Protein AF-A0A4Y2C331-F1 (afdb_monomer_lite)

pLDDT: mean 87.5, std 8.14, range [58.59, 97.38]

Sequence (177 aa):
MLRNPSIIIFDIKEELTSEEFMENIKTQNDELAEDKIEVRKKFLSRNGKNWIHSLNPVSFMKKKSNVMKKKRINLNWARLSFRENLRVIQCFQCARYGHIAKNYTNSEFKDEGICLKCGEMGHKETRGDKETPNCINCFQHNSKFGTRYNFDHPASDKKCKIREKEIELQKSHSNYG

Organism: Araneus ventricosus (NCBI:txid182803)

InterPro domains:
  IPR036875 Zinc finger, CCHC-type superfamily [SSF57756] (79-124)

Secondary structure (DSSP, 8-state):
-PBPPEEEEEEE-S---HHHHHHHHHHH-GGGTT--EEEEEEEEETTEEEEEEEE-HHHHHHHHTTHHHH-EEEETTEEEEEEE-----B-TTT--BSS-GGG---STTTTT-B-TTT--BS----TT--SPP--HHHHHHHHHH-------S-TT-TT-HHHHHHHHHHHHTB---

Radius of gyration: 19.44 Å; chains: 1; bounding box: 44×33×50 Å

Structure (mmCIF, N/CA/C/O backbone):
data_AF-A0A4Y2C331-F1
#
_entry.id   AF-A0A4Y2C331-F1
#
loop_
_atom_site.group_PDB
_atom_site.id
_atom_site.type_symbol
_atom_site.label_atom_id
_atom_site.label_alt_id
_atom_site.label_comp_id
_atom_site.label_asym_id
_atom_site.label_entity_id
_atom_site.label_seq_id
_atom_site.pdbx_PDB_ins_code
_atom_site.Cartn_x
_atom_site.Cartn_y
_atom_site.Cartn_z
_atom_site.occupancy
_atom_site.B_iso_or_equiv
_atom_site.auth_seq_id
_atom_site.auth_comp_id
_atom_site.auth_asym_id
_atom_site.auth_atom_id
_atom_site.pdbx_PDB_model_num
ATOM 1 N N . MET A 1 1 ? 9.258 -15.630 10.504 1.00 58.59 1 MET A N 1
ATOM 2 C CA . MET A 1 1 ? 8.068 -15.389 11.353 1.00 58.59 1 MET A CA 1
ATOM 3 C C . MET A 1 1 ? 7.034 -14.615 10.548 1.00 58.59 1 MET A C 1
ATOM 5 O O . MET A 1 1 ? 7.395 -13.605 9.950 1.00 58.59 1 MET A O 1
ATOM 9 N N . LEU A 1 2 ? 5.792 -15.104 10.488 1.00 77.38 2 LEU A N 1
ATOM 10 C CA . LEU A 1 2 ? 4.680 -14.424 9.813 1.00 77.38 2 LEU A CA 1
ATOM 11 C C . LEU A 1 2 ? 4.246 -13.185 10.609 1.00 77.38 2 LEU A C 1
ATOM 13 O O . LEU A 1 2 ? 4.304 -13.180 11.839 1.00 77.38 2 LEU A O 1
ATOM 17 N N . ARG A 1 3 ? 3.817 -12.124 9.921 1.00 83.44 3 ARG A N 1
ATOM 18 C CA . ARG A 1 3 ? 3.373 -10.877 10.569 1.00 83.44 3 ARG A CA 1
ATOM 19 C C . ARG A 1 3 ? 1.863 -10.877 10.758 1.00 83.44 3 ARG A C 1
ATOM 21 O O . ARG A 1 3 ? 1.145 -11.202 9.821 1.00 83.44 3 ARG A O 1
ATOM 28 N N . ASN A 1 4 ? 1.369 -10.410 11.906 1.00 86.31 4 ASN A N 1
ATOM 29 C CA . ASN A 1 4 ? -0.070 -10.154 12.042 1.00 86.31 4 ASN A CA 1
ATOM 30 C C . ASN A 1 4 ? -0.532 -9.125 10.996 1.00 86.31 4 ASN A C 1
ATOM 32 O O . ASN A 1 4 ? 0.232 -8.179 10.708 1.00 86.31 4 ASN A O 1
ATOM 36 N N . PRO A 1 5 ? -1.757 -9.281 10.462 1.00 88.44 5 PRO A N 1
ATOM 37 C CA . PRO A 1 5 ? -2.308 -8.392 9.465 1.00 88.44 5 PRO A CA 1
ATOM 38 C C . PRO A 1 5 ? -2.438 -6.997 10.057 1.00 88.44 5 PRO A C 1
ATOM 40 O O . PRO A 1 5 ? -2.490 -6.795 11.273 1.00 88.44 5 PRO A O 1
ATOM 43 N N . SER A 1 6 ? -2.443 -6.006 9.178 1.00 89.69 6 SER A N 1
ATOM 44 C CA . SER A 1 6 ? -2.573 -4.622 9.603 1.00 89.69 6 SER A CA 1
ATOM 45 C C . SER A 1 6 ? -3.464 -3.843 8.664 1.00 89.69 6 SER A C 1
ATOM 47 O O . SER A 1 6 ? -3.578 -4.163 7.479 1.00 89.69 6 SER A O 1
ATOM 49 N N . ILE A 1 7 ? -4.078 -2.802 9.204 1.00 89.75 7 ILE A N 1
ATOM 50 C CA . ILE A 1 7 ? -4.788 -1.788 8.436 1.00 89.75 7 ILE A CA 1
ATOM 51 C C . ILE A 1 7 ? -4.045 -0.467 8.539 1.00 89.75 7 ILE A C 1
ATOM 53 O O . ILE A 1 7 ? -3.296 -0.223 9.486 1.00 89.75 7 ILE A O 1
ATOM 57 N N . ILE A 1 8 ? -4.248 0.375 7.539 1.00 92.31 8 ILE A N 1
ATOM 58 C CA . ILE A 1 8 ? -3.860 1.778 7.566 1.00 92.31 8 ILE A CA 1
ATOM 59 C C . ILE A 1 8 ? -5.131 2.619 7.530 1.00 92.31 8 ILE A C 1
ATOM 61 O O . ILE A 1 8 ? -5.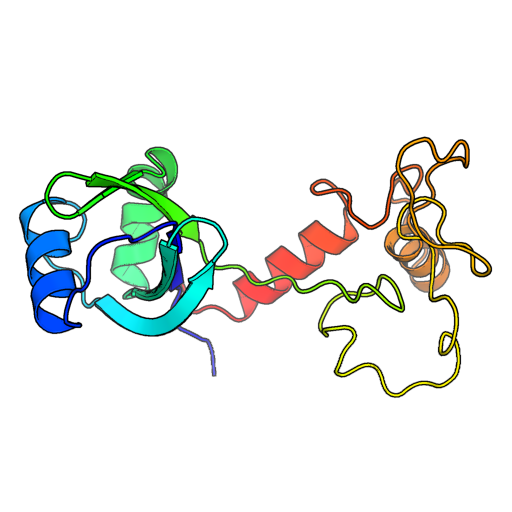968 2.422 6.645 1.00 92.31 8 ILE A O 1
ATOM 65 N N . ILE A 1 9 ? -5.261 3.522 8.496 1.00 92.56 9 ILE A N 1
ATOM 66 C CA . ILE A 1 9 ? -6.332 4.517 8.589 1.00 92.56 9 ILE A CA 1
ATOM 67 C C . ILE A 1 9 ? -5.744 5.853 8.141 1.00 92.56 9 ILE A C 1
ATOM 69 O O . ILE A 1 9 ? -4.638 6.219 8.554 1.00 92.56 9 ILE A O 1
ATOM 73 N N . PHE A 1 10 ? -6.449 6.528 7.236 1.00 93.69 10 PHE A N 1
ATOM 74 C CA . PHE A 1 10 ? -5.963 7.731 6.566 1.00 93.69 10 PHE A CA 1
ATOM 75 C C . PHE A 1 10 ? -6.528 9.008 7.168 1.00 93.69 10 PHE A C 1
ATOM 77 O O . PHE A 1 10 ? -7.664 9.023 7.640 1.00 93.69 10 PHE A O 1
ATOM 84 N N . ASP A 1 11 ? -5.753 10.083 7.028 1.00 93.25 11 ASP A N 1
ATOM 85 C CA . ASP A 1 11 ? -6.198 11.465 7.217 1.00 93.25 11 ASP A CA 1
ATOM 86 C C . ASP A 1 11 ? -6.782 11.751 8.615 1.00 93.25 11 ASP A C 1
ATOM 88 O O . ASP A 1 11 ? -7.732 12.520 8.761 1.00 93.25 11 ASP A O 1
ATOM 92 N N . ILE A 1 12 ? -6.198 11.151 9.659 1.00 92.62 12 ILE A N 1
ATOM 93 C CA . ILE A 1 12 ? -6.530 11.455 11.057 1.00 92.62 12 ILE A CA 1
ATOM 94 C C . ILE A 1 12 ? -6.031 12.871 11.358 1.00 92.62 12 ILE A C 1
ATOM 96 O O . ILE A 1 12 ? -4.823 13.120 11.366 1.00 92.62 12 ILE A O 1
ATOM 100 N N . LYS A 1 13 ? -6.962 13.805 11.557 1.00 89.44 13 LYS A N 1
ATOM 101 C CA . LYS A 1 13 ? -6.662 15.219 11.845 1.00 89.44 13 LYS A CA 1
ATOM 102 C C . LYS A 1 13 ? -6.557 15.521 13.333 1.00 89.44 13 LYS A C 1
ATOM 104 O O . LYS A 1 13 ? -5.932 16.503 13.708 1.00 89.44 13 LYS A O 1
ATOM 109 N N . GLU A 1 14 ? -7.197 14.698 14.148 1.00 83.06 14 GLU A N 1
ATOM 110 C CA . GLU A 1 14 ? -7.273 14.894 15.586 1.00 83.06 14 GLU A CA 1
ATOM 111 C C . GLU A 1 14 ? -5.944 14.532 16.251 1.00 83.06 14 GLU A C 1
ATOM 113 O O . GLU A 1 14 ? -5.265 13.572 15.867 1.00 83.06 14 GLU A O 1
ATOM 118 N N . GLU A 1 15 ? -5.575 15.314 17.259 1.00 87.19 15 GLU A N 1
ATOM 119 C CA . GLU A 1 15 ? -4.471 14.985 18.148 1.00 87.19 15 GLU A CA 1
ATOM 120 C C . GLU A 1 15 ? -4.988 14.027 19.215 1.00 87.19 15 GLU A C 1
ATOM 122 O O . GLU A 1 15 ? -5.593 14.446 20.193 1.00 87.19 15 GLU A O 1
ATOM 127 N N . LEU A 1 16 ? -4.789 12.731 18.973 1.00 87.69 16 LEU A N 1
ATOM 128 C CA . LEU A 1 16 ? -5.217 11.657 19.864 1.00 87.69 16 LEU A CA 1
ATOM 129 C C . LEU A 1 16 ? -4.005 10.930 20.444 1.00 87.69 16 LEU A C 1
ATOM 131 O O . LEU A 1 16 ? -3.028 10.621 19.739 1.00 87.69 16 LEU A O 1
ATOM 135 N N . THR A 1 17 ? -4.100 10.577 21.720 1.00 89.75 17 THR A N 1
ATOM 136 C CA . THR A 1 17 ? -3.251 9.551 22.328 1.00 89.75 17 THR A CA 1
ATOM 137 C C . THR A 1 17 ? -3.562 8.178 21.723 1.00 89.75 17 THR A C 1
ATOM 139 O O . THR A 1 17 ? -4.514 7.994 20.956 1.00 89.75 17 THR A O 1
ATOM 142 N N . SER A 1 18 ? -2.709 7.188 21.988 1.00 87.19 18 SER A N 1
ATOM 143 C CA . SER A 1 18 ? -2.987 5.829 21.509 1.00 87.19 18 SER A CA 1
ATOM 144 C C . SER A 1 18 ? -4.186 5.230 22.248 1.00 87.19 18 SER A C 1
ATOM 146 O O . SER A 1 18 ? -4.943 4.473 21.653 1.00 87.19 18 SER A O 1
ATOM 148 N N . GLU A 1 19 ? -4.371 5.603 23.508 1.00 89.25 19 GLU A N 1
ATOM 149 C CA . GLU A 1 19 ? -5.416 5.147 24.416 1.00 89.25 19 GLU A CA 1
ATOM 150 C C . GLU A 1 19 ? -6.786 5.686 23.987 1.00 89.25 19 GLU A C 1
ATOM 152 O O . GLU A 1 19 ? -7.687 4.892 23.717 1.00 89.25 19 GLU A O 1
ATOM 157 N N . GLU A 1 20 ? -6.911 7.003 23.790 1.00 91.69 20 GLU A N 1
ATOM 158 C CA . GLU A 1 20 ? -8.153 7.633 23.304 1.00 91.69 20 GLU A CA 1
ATOM 159 C C . GLU A 1 20 ? -8.552 7.092 21.932 1.00 91.69 20 GLU A C 1
ATOM 161 O O . GLU A 1 20 ? -9.715 6.794 21.668 1.00 91.69 20 GLU A O 1
ATOM 166 N N . PHE A 1 21 ? -7.577 6.931 21.033 1.00 90.81 21 PHE A N 1
ATOM 167 C CA . PHE A 1 21 ? -7.835 6.347 19.724 1.00 90.81 21 PHE A CA 1
ATOM 168 C C . PHE A 1 21 ? -8.440 4.944 19.852 1.00 90.81 21 PHE A C 1
ATOM 170 O O . PHE A 1 21 ? -9.405 4.609 19.166 1.00 90.81 21 PHE A O 1
ATOM 177 N N . MET A 1 22 ? -7.862 4.117 20.722 1.00 88.81 22 MET A N 1
ATOM 178 C CA . MET A 1 22 ? -8.287 2.736 20.932 1.00 88.81 22 MET A CA 1
ATOM 179 C C . MET A 1 22 ? -9.688 2.648 21.531 1.00 88.81 22 MET A C 1
ATOM 181 O O . MET A 1 22 ? -10.484 1.823 21.081 1.00 88.81 22 MET A O 1
ATOM 185 N N . GLU A 1 23 ? -9.992 3.499 22.505 1.00 90.75 23 GLU A N 1
ATOM 186 C CA . GLU A 1 23 ? -11.317 3.600 23.113 1.00 90.75 23 GLU A CA 1
ATOM 187 C C . GLU A 1 23 ? -12.372 4.019 22.082 1.00 90.75 23 GLU A C 1
ATOM 189 O O . GLU A 1 23 ? -13.363 3.312 21.883 1.00 90.75 23 GLU A O 1
ATOM 194 N N . ASN A 1 24 ? -12.122 5.102 21.344 1.00 91.81 24 ASN A N 1
ATOM 195 C CA . ASN A 1 24 ? -13.067 5.637 20.361 1.00 91.81 24 ASN A CA 1
ATOM 196 C C . ASN A 1 24 ? -13.320 4.665 19.201 1.00 91.81 24 ASN A C 1
ATOM 198 O O . ASN A 1 24 ? -14.462 4.456 18.795 1.00 91.81 24 ASN A O 1
ATOM 202 N N . ILE A 1 25 ? -12.271 4.008 18.691 1.00 89.69 25 ILE A N 1
ATOM 203 C CA . ILE A 1 25 ? -12.426 3.001 17.634 1.00 89.69 25 ILE A CA 1
ATOM 204 C C . ILE A 1 25 ? -13.298 1.834 18.101 1.00 89.69 25 ILE A C 1
ATOM 206 O O . ILE A 1 25 ? -14.143 1.370 17.334 1.00 89.69 25 ILE A O 1
ATOM 210 N N . LYS A 1 26 ? -13.105 1.349 19.329 1.00 88.88 26 LYS A N 1
ATOM 211 C CA . LYS A 1 26 ? -13.845 0.193 19.846 1.00 88.88 26 LYS A CA 1
ATOM 212 C C . LYS A 1 26 ? -15.300 0.511 20.162 1.00 88.88 26 LYS A C 1
ATOM 214 O O . LYS A 1 26 ? -16.155 -0.331 19.920 1.00 88.88 26 LYS A O 1
ATOM 219 N N . THR A 1 27 ? -15.573 1.705 20.680 1.00 91.62 27 THR A N 1
ATOM 220 C CA . THR A 1 27 ? -16.928 2.129 21.066 1.00 91.62 27 THR A CA 1
ATOM 221 C C . THR A 1 27 ? -17.793 2.518 19.870 1.00 91.62 27 THR A C 1
ATOM 223 O O . THR A 1 27 ? -19.001 2.325 19.907 1.00 91.62 27 THR A O 1
ATOM 226 N N . GLN A 1 28 ? -17.199 3.043 18.793 1.00 91.50 28 GLN A N 1
ATOM 227 C CA . GLN A 1 28 ? -17.943 3.561 17.633 1.00 91.50 28 GLN A CA 1
ATOM 228 C C . GLN A 1 28 ? -18.028 2.581 16.456 1.00 91.50 28 GLN A C 1
ATOM 230 O O . GLN A 1 28 ? -18.643 2.890 15.428 1.00 91.50 28 GLN A O 1
ATOM 235 N N . ASN A 1 29 ? -17.371 1.425 16.569 1.00 87.75 29 ASN A N 1
ATOM 236 C CA . ASN A 1 29 ? -17.349 0.394 15.541 1.00 87.75 29 ASN A CA 1
ATOM 237 C C . ASN A 1 29 ? -17.522 -0.972 16.220 1.00 87.75 29 ASN A C 1
ATOM 239 O O . ASN A 1 29 ? -16.532 -1.590 16.608 1.00 87.75 29 ASN A O 1
ATOM 243 N N . ASP A 1 30 ? -18.763 -1.457 16.325 1.00 84.56 30 ASP A N 1
ATOM 244 C CA . ASP A 1 30 ? -19.113 -2.735 16.982 1.00 84.56 30 ASP A CA 1
ATOM 245 C C . ASP A 1 30 ? -18.259 -3.904 16.485 1.00 84.56 30 ASP A C 1
ATOM 247 O O . ASP A 1 30 ? -17.797 -4.763 17.233 1.00 84.56 30 ASP A O 1
ATOM 251 N N . GLU A 1 31 ? -17.975 -3.893 15.186 1.00 79.12 31 GLU A N 1
ATOM 252 C CA . GLU A 1 31 ? -17.090 -4.845 14.535 1.00 79.12 31 GLU A CA 1
ATOM 253 C C . GLU A 1 31 ? -15.661 -4.875 15.090 1.00 79.12 31 GLU A C 1
ATOM 255 O O . GLU A 1 31 ? -14.957 -5.829 14.804 1.00 79.12 31 GLU A O 1
ATOM 260 N N . LEU A 1 32 ? -15.203 -3.887 15.852 1.00 82.00 32 LEU A N 1
ATOM 261 C CA . LEU A 1 32 ? -13.854 -3.790 16.415 1.00 82.00 32 LEU A CA 1
ATOM 262 C C . LEU A 1 32 ? -13.838 -3.823 17.950 1.00 82.00 32 LEU A C 1
ATOM 264 O O . LEU A 1 32 ? -12.750 -3.843 18.525 1.00 82.00 32 LEU A O 1
ATOM 268 N N . ALA A 1 33 ? -15.000 -3.874 18.610 1.00 83.19 33 ALA A N 1
ATOM 269 C CA . ALA A 1 33 ? -15.130 -3.762 20.066 1.00 83.19 33 ALA A CA 1
ATOM 270 C C . ALA A 1 33 ? -14.236 -4.761 20.833 1.00 83.19 33 ALA A C 1
ATOM 272 O O . ALA A 1 33 ? -13.477 -4.385 21.729 1.00 83.19 33 ALA A O 1
ATOM 273 N N . GLU A 1 34 ? -14.246 -6.027 20.413 1.00 82.12 34 GLU A N 1
ATOM 274 C CA . GLU A 1 34 ? -13.482 -7.113 21.045 1.00 82.12 34 GLU A CA 1
ATOM 275 C C . GLU A 1 34 ? -12.052 -7.271 20.496 1.00 82.12 34 GLU A C 1
ATOM 277 O O . GLU A 1 34 ? -11.299 -8.142 20.934 1.00 82.12 34 GLU A O 1
ATOM 282 N N . ASP A 1 35 ? -11.634 -6.448 19.529 1.00 80.25 35 ASP A N 1
ATOM 283 C CA . ASP A 1 35 ? -10.344 -6.654 18.877 1.00 80.25 35 ASP A CA 1
ATOM 284 C C . ASP A 1 35 ? -9.164 -6.188 19.719 1.00 80.25 35 ASP A C 1
ATOM 286 O O . ASP A 1 35 ? -9.143 -5.106 20.312 1.00 80.25 35 ASP A O 1
ATOM 290 N N . LYS A 1 36 ? -8.097 -6.989 19.693 1.00 82.81 36 LYS A N 1
ATOM 291 C CA . LYS A 1 36 ? -6.773 -6.515 20.085 1.00 82.81 36 LYS A CA 1
ATOM 292 C C . LYS A 1 36 ? -6.174 -5.731 18.917 1.00 82.81 36 LYS A C 1
ATOM 294 O O . LYS A 1 36 ? -5.688 -6.321 17.950 1.00 82.81 36 LYS A O 1
ATOM 299 N N . ILE A 1 37 ? -6.250 -4.407 19.012 1.00 84.31 37 ILE A N 1
ATOM 300 C CA . ILE A 1 37 ? -5.678 -3.464 18.048 1.00 84.31 37 ILE A CA 1
ATOM 301 C C . ILE A 1 37 ? -4.412 -2.867 18.672 1.00 84.31 37 ILE A C 1
ATOM 303 O O . ILE A 1 37 ? -4.406 -2.488 19.838 1.00 84.31 37 ILE A O 1
ATOM 307 N N . GLU A 1 38 ? -3.324 -2.808 17.910 1.00 88.19 38 GLU A N 1
ATOM 308 C CA . GLU A 1 38 ? -2.044 -2.261 18.378 1.00 88.19 38 GLU A CA 1
ATOM 309 C C . GLU A 1 38 ? -1.535 -1.223 17.383 1.00 88.19 38 GLU A C 1
ATOM 311 O O . GLU A 1 38 ? -1.489 -1.483 16.179 1.00 88.19 38 GLU A O 1
ATOM 316 N N . VAL A 1 39 ? -1.122 -0.051 17.863 1.00 89.81 39 VAL A N 1
ATOM 317 C CA . VAL A 1 39 ? -0.554 0.987 16.996 1.00 89.81 39 VAL A CA 1
ATOM 318 C C . VAL A 1 39 ? 0.881 0.614 16.620 1.00 89.81 39 VAL A C 1
ATOM 320 O O . VAL A 1 39 ? 1.760 0.560 17.472 1.00 89.81 39 VAL A O 1
ATOM 323 N N . ARG A 1 40 ? 1.143 0.385 15.328 1.00 90.00 40 ARG A N 1
ATOM 324 C CA . ARG A 1 40 ? 2.485 0.042 14.818 1.00 90.00 40 ARG A CA 1
ATOM 325 C C . ARG A 1 40 ? 3.290 1.251 14.375 1.00 90.00 40 ARG A C 1
ATOM 327 O O . ARG A 1 40 ? 4.507 1.273 14.530 1.00 90.00 40 ARG A O 1
ATOM 334 N N . LYS A 1 41 ? 2.643 2.210 13.710 1.00 91.44 41 LYS A N 1
ATOM 335 C CA . LYS A 1 41 ? 3.330 3.374 13.138 1.00 91.44 41 LYS A CA 1
ATOM 336 C C . LYS A 1 41 ? 2.371 4.532 12.922 1.00 91.44 41 LYS A C 1
ATOM 338 O O . LYS A 1 41 ? 1.268 4.322 12.428 1.00 91.44 41 LYS A O 1
ATOM 343 N N . LYS A 1 42 ? 2.843 5.747 13.192 1.00 92.94 42 LYS A N 1
ATOM 344 C CA . LYS A 1 42 ? 2.172 7.012 12.870 1.00 92.94 42 LYS A CA 1
ATOM 345 C C . LYS A 1 42 ? 3.081 7.811 11.933 1.00 92.94 42 LYS A C 1
ATOM 347 O O . LYS A 1 42 ? 4.299 7.800 12.115 1.00 92.94 42 LYS A O 1
ATOM 352 N N . PHE A 1 43 ? 2.533 8.447 10.903 1.00 92.12 43 PHE A N 1
ATOM 353 C CA . PHE A 1 43 ? 3.308 9.326 10.022 1.00 92.12 43 PHE A CA 1
ATOM 354 C C . PHE A 1 43 ? 2.438 10.400 9.373 1.00 92.12 43 PHE A C 1
ATOM 356 O O . PHE A 1 43 ? 1.242 10.202 9.163 1.00 92.12 43 PHE A O 1
ATOM 363 N N . LEU A 1 44 ? 3.054 11.537 9.052 1.00 92.56 44 LEU A N 1
ATOM 364 C CA . LEU A 1 44 ? 2.384 12.651 8.391 1.00 92.56 44 LEU A CA 1
ATOM 365 C C . LEU A 1 44 ? 2.001 12.297 6.950 1.00 92.56 44 LEU A C 1
ATOM 367 O O . LEU A 1 44 ? 2.699 11.561 6.248 1.00 92.56 44 LEU A O 1
ATOM 371 N N . SER A 1 45 ? 0.882 12.856 6.517 1.00 90.19 45 SER A N 1
ATOM 372 C CA . SER A 1 45 ? 0.360 12.809 5.158 1.00 90.19 45 SER A CA 1
ATOM 373 C C . SER A 1 45 ? -0.086 14.212 4.745 1.00 90.19 45 SER A C 1
ATOM 375 O O . SER A 1 45 ? -0.106 15.130 5.561 1.00 90.19 45 SER A O 1
ATOM 377 N N . ARG A 1 46 ? -0.478 14.385 3.480 1.00 87.38 46 ARG A N 1
ATOM 378 C CA . ARG A 1 46 ? -0.914 15.687 2.958 1.00 87.38 46 ARG A CA 1
ATOM 379 C C . ARG A 1 46 ? -2.113 16.277 3.717 1.00 87.38 46 ARG A C 1
ATOM 381 O O . ARG A 1 46 ? -2.197 17.493 3.826 1.00 87.38 46 ARG A O 1
ATOM 388 N N . ASN A 1 47 ? -3.020 15.437 4.220 1.00 88.25 47 ASN A N 1
ATOM 389 C CA . ASN A 1 47 ? -4.306 15.874 4.776 1.00 88.25 47 ASN A CA 1
ATOM 390 C C . ASN A 1 47 ? -4.467 15.564 6.279 1.00 88.25 47 ASN A C 1
ATOM 392 O O . ASN A 1 47 ? -5.571 15.689 6.807 1.00 88.25 47 ASN A O 1
ATOM 396 N N . GLY A 1 48 ? -3.397 15.145 6.964 1.00 90.75 48 GLY A N 1
ATOM 397 C CA . GLY A 1 48 ? -3.427 14.729 8.370 1.00 90.75 48 GLY A CA 1
ATOM 398 C C . GLY A 1 48 ? -2.379 13.659 8.670 1.00 90.75 48 GLY A C 1
ATOM 399 O O . GLY A 1 48 ? -1.323 13.611 8.035 1.00 90.75 48 GLY A O 1
ATOM 400 N N . LYS A 1 49 ? -2.670 12.752 9.600 1.00 93.44 49 LYS A N 1
ATOM 401 C CA . LYS A 1 49 ? -1.795 11.637 9.985 1.00 93.44 49 LYS A CA 1
ATOM 402 C C . LYS A 1 49 ? -2.353 10.309 9.479 1.00 93.44 49 LYS A C 1
ATOM 404 O O . LYS A 1 49 ? -3.540 10.033 9.597 1.00 93.44 49 LYS A O 1
ATOM 409 N N . ASN A 1 50 ? -1.470 9.453 8.980 1.00 93.62 50 ASN A N 1
ATOM 410 C CA . ASN A 1 50 ? -1.788 8.072 8.640 1.00 93.62 50 ASN A CA 1
ATOM 411 C C . ASN A 1 50 ? -1.265 7.144 9.729 1.00 93.62 50 ASN A C 1
ATOM 413 O O . ASN A 1 50 ? -0.087 7.217 10.103 1.00 93.62 50 ASN A O 1
ATOM 417 N N . TRP A 1 51 ? -2.138 6.289 10.250 1.00 94.19 51 TRP A N 1
ATOM 418 C CA . TRP A 1 51 ? -1.809 5.384 11.346 1.00 94.19 51 TRP A CA 1
ATOM 419 C C . TRP A 1 51 ? -1.957 3.935 10.888 1.00 94.19 51 TRP A C 1
ATOM 421 O O . TRP A 1 51 ? -2.932 3.564 10.234 1.00 94.19 51 TRP A O 1
ATOM 431 N N . ILE A 1 52 ? -0.948 3.119 11.187 1.00 91.94 52 ILE A N 1
ATOM 432 C CA . ILE A 1 52 ? -0.925 1.685 10.897 1.00 91.94 52 ILE A CA 1
ATOM 433 C C . ILE A 1 52 ? -1.200 0.933 12.189 1.00 91.94 52 ILE A C 1
ATOM 435 O O . ILE A 1 52 ? -0.482 1.124 13.173 1.00 91.94 52 ILE A O 1
ATOM 439 N N . HIS A 1 53 ? -2.165 0.020 12.139 1.00 90.25 53 HIS A N 1
ATOM 440 C CA . HIS A 1 53 ? -2.586 -0.785 13.279 1.00 90.25 53 HIS A CA 1
ATOM 441 C C . HIS A 1 53 ? -2.476 -2.276 12.977 1.00 90.25 53 HIS A C 1
ATOM 443 O O . HIS A 1 53 ? -2.950 -2.710 11.925 1.00 90.25 53 HIS A O 1
ATOM 449 N N . SER A 1 54 ? -1.870 -3.065 13.872 1.00 88.75 54 SER A N 1
ATOM 450 C CA . SER A 1 54 ? -2.023 -4.526 13.839 1.00 88.75 54 SER A CA 1
ATOM 451 C C . SER A 1 54 ? -3.423 -4.912 14.277 1.00 88.75 54 SER A C 1
ATOM 453 O O . SER A 1 54 ? -3.982 -4.291 15.178 1.00 88.75 54 SER A O 1
ATOM 455 N N . LEU A 1 55 ? -3.929 -5.993 13.695 1.00 85.50 55 LEU A N 1
ATOM 456 C CA . LEU A 1 55 ? -5.151 -6.660 14.123 1.00 85.50 55 LEU A CA 1
ATOM 457 C C . LEU A 1 55 ? -4.853 -8.125 14.443 1.00 85.50 55 LEU A C 1
ATOM 459 O O . LEU A 1 55 ? -3.934 -8.723 13.873 1.00 85.50 55 LEU A O 1
ATOM 463 N N . ASN A 1 56 ? -5.646 -8.708 15.341 1.00 83.12 56 ASN A N 1
ATOM 464 C CA . ASN A 1 56 ? -5.635 -10.150 15.562 1.00 83.12 56 ASN A CA 1
ATOM 465 C C . ASN A 1 56 ? -6.019 -10.883 14.250 1.00 83.12 56 ASN A C 1
ATOM 467 O O . ASN A 1 56 ? -7.022 -10.507 13.637 1.00 83.12 56 ASN A O 1
ATOM 471 N N . PRO A 1 57 ? -5.263 -11.914 13.819 1.00 78.69 57 PRO A N 1
ATOM 472 C CA . PRO A 1 57 ? -5.535 -12.678 12.597 1.00 78.69 57 PRO A CA 1
ATOM 473 C C . PRO A 1 57 ? -6.964 -13.229 12.472 1.00 78.69 57 PRO A C 1
ATOM 475 O O . PRO A 1 57 ? -7.630 -13.009 11.459 1.00 78.69 57 PRO A O 1
ATOM 478 N N . VAL A 1 58 ? -7.468 -13.869 13.532 1.00 74.19 58 VAL A N 1
ATOM 479 C CA . VAL A 1 58 ? -8.787 -14.525 13.554 1.00 74.19 58 VAL A CA 1
ATOM 480 C C . VAL A 1 58 ? -9.896 -13.492 13.390 1.00 74.19 58 VAL A C 1
ATOM 482 O O . VAL A 1 58 ? -10.803 -13.652 12.568 1.00 74.19 58 VAL A O 1
ATOM 485 N N . SER A 1 59 ? -9.798 -12.393 14.136 1.00 73.44 59 SER A N 1
ATOM 486 C CA . SER A 1 59 ? -10.719 -11.267 14.017 1.00 73.44 59 SER A CA 1
ATOM 487 C C . SER A 1 59 ? -10.691 -10.654 12.627 1.00 73.44 59 SER A C 1
ATOM 489 O O . SER A 1 59 ? -11.737 -10.425 12.017 1.00 73.44 59 SER A O 1
ATOM 491 N N . PHE A 1 60 ? -9.488 -10.425 12.105 1.00 76.62 60 PHE A N 1
ATOM 492 C CA . PHE A 1 60 ? -9.285 -9.837 10.794 1.00 76.62 60 PHE A CA 1
ATOM 493 C C . PHE A 1 60 ? -9.939 -10.676 9.693 1.00 76.62 60 PHE A C 1
ATOM 495 O O . PHE A 1 60 ? -10.622 -10.114 8.838 1.00 76.62 60 PHE A O 1
ATOM 502 N N . MET A 1 61 ? -9.790 -12.004 9.722 1.00 74.12 61 MET A N 1
ATOM 503 C CA . MET A 1 61 ? -10.394 -12.895 8.726 1.00 74.12 61 MET A CA 1
ATOM 504 C C . MET A 1 61 ? -11.918 -12.917 8.794 1.00 74.12 61 MET A C 1
ATOM 506 O O . MET A 1 61 ? -12.562 -12.733 7.758 1.00 74.12 61 MET A O 1
ATOM 510 N N . LYS A 1 62 ? -12.506 -13.042 9.993 1.00 72.25 62 LYS A N 1
ATOM 511 C CA . LYS A 1 62 ? -13.971 -12.975 10.181 1.00 72.25 62 LYS A CA 1
ATOM 512 C C . LYS A 1 62 ? -14.559 -11.675 9.627 1.00 72.25 62 LYS A C 1
ATOM 514 O O . LYS A 1 62 ? -15.657 -11.656 9.079 1.00 72.25 62 LYS A O 1
ATOM 519 N N . LYS A 1 63 ? -13.807 -10.582 9.751 1.00 68.56 63 LYS A N 1
ATOM 520 C CA . LYS A 1 63 ? -14.246 -9.220 9.419 1.00 68.56 63 LYS A CA 1
ATOM 521 C C . LYS A 1 63 ? -13.836 -8.782 8.017 1.00 68.56 63 LYS A C 1
ATOM 523 O O . LYS A 1 63 ? -14.358 -7.784 7.518 1.00 68.56 63 LYS A O 1
ATOM 528 N N . LYS A 1 64 ? -12.964 -9.539 7.344 1.00 69.94 64 LYS A N 1
ATOM 529 C CA . LYS A 1 64 ? -12.490 -9.276 5.978 1.00 69.94 64 LYS A CA 1
ATOM 530 C C . LYS A 1 64 ? -13.644 -9.128 4.988 1.00 69.94 64 LYS A C 1
ATOM 532 O O . LYS A 1 64 ? -13.575 -8.308 4.082 1.00 69.94 64 LYS A O 1
ATOM 537 N N . SER A 1 65 ? -14.730 -9.873 5.173 1.00 59.97 65 SER A N 1
ATOM 538 C CA . SER A 1 65 ? -15.916 -9.790 4.318 1.00 59.97 65 SER A CA 1
ATOM 539 C C . SER A 1 65 ? -16.845 -8.617 4.652 1.00 59.97 65 SER A C 1
ATOM 541 O O . SER A 1 65 ? -17.551 -8.173 3.754 1.00 59.97 65 SER A O 1
ATOM 543 N N . ASN A 1 66 ? -16.844 -8.089 5.880 1.00 64.81 66 ASN A N 1
ATOM 544 C CA . ASN A 1 66 ? -17.817 -7.083 6.331 1.00 64.81 66 ASN A CA 1
ATOM 545 C C . ASN A 1 66 ? -17.185 -5.692 6.491 1.00 64.81 66 ASN A C 1
ATOM 547 O O . ASN A 1 66 ? -17.615 -4.729 5.856 1.00 64.81 66 ASN A O 1
ATOM 551 N N . VAL A 1 67 ? -16.105 -5.590 7.264 1.00 64.62 67 VAL A N 1
ATOM 552 C CA . VAL A 1 67 ? -15.422 -4.327 7.591 1.00 64.62 67 VAL A CA 1
ATOM 553 C C . VAL A 1 67 ? -14.651 -3.811 6.376 1.00 64.62 67 VAL A C 1
ATOM 555 O O . VAL A 1 67 ? -14.813 -2.660 5.964 1.00 64.62 67 VAL A O 1
ATOM 558 N N . MET A 1 68 ? -13.902 -4.679 5.683 1.00 69.88 68 MET A N 1
ATOM 559 C CA . MET A 1 68 ? -13.179 -4.253 4.474 1.00 69.88 68 MET A CA 1
ATOM 560 C C . MET A 1 68 ? -14.078 -3.936 3.278 1.00 69.88 68 MET A C 1
ATOM 562 O O . MET A 1 68 ? -13.620 -3.257 2.358 1.00 69.88 68 MET A O 1
ATOM 566 N N . LYS A 1 69 ? -15.340 -4.389 3.264 1.00 70.62 69 LYS A N 1
ATOM 567 C CA . LYS A 1 69 ? -16.309 -3.946 2.249 1.00 70.62 69 LYS A CA 1
ATOM 568 C C . LYS A 1 69 ? -16.740 -2.504 2.497 1.00 70.62 69 LYS A C 1
ATOM 570 O O . LYS A 1 69 ? -16.784 -1.728 1.546 1.00 70.62 69 LYS A O 1
ATOM 575 N N . LYS A 1 70 ? -16.988 -2.132 3.760 1.00 72.88 70 LYS A N 1
ATOM 576 C CA . LYS A 1 70 ? -17.374 -0.763 4.142 1.00 72.88 70 LYS A CA 1
ATOM 577 C C . LYS A 1 70 ? -16.263 0.253 3.846 1.00 72.88 70 LYS A C 1
ATOM 579 O O . LYS A 1 70 ? -16.574 1.378 3.468 1.00 72.88 70 LYS A O 1
ATOM 584 N N . LYS A 1 71 ? -14.981 -0.129 4.006 1.00 82.69 71 LYS A N 1
ATOM 585 C CA . LYS A 1 71 ? -13.779 0.729 3.804 1.00 82.69 71 LYS A CA 1
ATOM 586 C C . LYS A 1 71 ? -13.812 2.058 4.574 1.00 82.69 71 LYS A C 1
ATOM 588 O O . LYS A 1 71 ? -13.106 3.008 4.223 1.00 82.69 71 LYS A O 1
ATOM 593 N N . ARG A 1 72 ? -14.660 2.141 5.597 1.00 89.12 72 ARG A N 1
ATOM 594 C CA . ARG A 1 72 ? -14.903 3.323 6.418 1.00 89.12 72 ARG A CA 1
ATOM 595 C C . ARG A 1 72 ? -14.932 2.917 7.878 1.00 89.12 72 ARG A C 1
ATOM 597 O O . ARG A 1 72 ? -15.522 1.889 8.186 1.00 89.12 72 ARG A O 1
ATOM 604 N N . ILE A 1 73 ? -14.311 3.729 8.717 1.00 89.38 73 ILE A N 1
ATOM 605 C CA . ILE A 1 73 ? -14.254 3.549 10.164 1.00 89.38 73 ILE A CA 1
ATOM 606 C C . ILE A 1 73 ? -14.664 4.864 10.823 1.00 89.38 73 ILE A C 1
ATOM 608 O O . ILE A 1 73 ? -14.303 5.938 10.328 1.00 89.38 73 ILE A O 1
ATOM 612 N N . ASN A 1 74 ? -15.455 4.783 11.882 1.00 91.88 74 ASN A N 1
ATOM 613 C CA . ASN A 1 74 ? -15.829 5.946 12.672 1.00 91.88 74 ASN A CA 1
ATOM 614 C C . ASN A 1 74 ? -14.731 6.213 13.703 1.00 91.88 74 ASN A C 1
ATOM 616 O O . ASN A 1 74 ? -14.227 5.277 14.323 1.00 91.88 74 ASN A O 1
ATOM 620 N N . LEU A 1 75 ? -14.338 7.474 13.831 1.00 92.50 75 LEU A N 1
ATOM 621 C CA . LEU A 1 75 ? -13.420 7.953 14.855 1.00 92.50 75 LEU A CA 1
ATOM 622 C C . LEU A 1 75 ? -13.884 9.344 15.281 1.00 92.50 75 LEU A C 1
ATOM 624 O O . LEU A 1 75 ? -13.799 10.286 14.495 1.00 92.50 75 LEU A O 1
ATOM 628 N N . ASN A 1 76 ? -14.400 9.449 16.499 1.00 90.94 76 ASN A N 1
ATOM 629 C CA . ASN A 1 76 ? -15.075 10.630 17.025 1.00 90.94 76 ASN A CA 1
ATOM 630 C C . ASN A 1 76 ? -16.145 11.141 16.060 1.00 90.94 76 ASN A C 1
ATOM 632 O O . ASN A 1 76 ? -17.085 10.425 15.718 1.00 90.94 76 ASN A O 1
ATOM 636 N N . TRP A 1 77 ? -15.989 12.376 15.596 1.00 89.69 77 TRP A N 1
ATOM 637 C CA . TRP A 1 77 ? -16.921 13.026 14.679 1.00 89.69 77 TRP A CA 1
ATOM 638 C C . TRP A 1 77 ? -16.537 12.814 13.208 1.00 89.69 77 TRP A C 1
ATOM 640 O O . TRP A 1 77 ? -17.128 13.420 12.311 1.00 89.69 77 TRP A O 1
ATOM 650 N N . ALA A 1 78 ? -15.543 11.964 12.937 1.00 91.06 78 ALA A N 1
ATOM 651 C CA . ALA A 1 78 ? -15.010 11.717 11.609 1.00 91.06 78 ALA A CA 1
ATOM 652 C C . ALA A 1 78 ? -15.329 10.308 11.095 1.00 91.06 78 ALA A C 1
ATOM 654 O O . ALA A 1 78 ? -15.260 9.304 11.802 1.00 91.06 78 ALA A O 1
ATOM 655 N N . ARG A 1 79 ? -15.594 10.229 9.786 1.00 92.12 79 ARG A N 1
ATOM 656 C CA . ARG A 1 79 ? -15.723 8.966 9.051 1.00 92.12 79 ARG A CA 1
ATOM 657 C C . ARG A 1 79 ? -14.528 8.766 8.128 1.00 92.12 79 ARG A C 1
ATOM 659 O O . ARG A 1 79 ? -14.512 9.209 6.974 1.00 92.12 79 ARG A O 1
ATOM 666 N N . LEU A 1 80 ? -13.519 8.078 8.640 1.00 92.94 80 LEU A N 1
ATOM 667 C CA . LEU A 1 80 ? -12.221 7.939 7.994 1.00 92.94 80 LEU A CA 1
ATOM 668 C C . LEU A 1 80 ? -12.199 6.776 7.011 1.00 92.94 80 LEU A C 1
ATOM 670 O O . LEU A 1 80 ? -12.935 5.798 7.139 1.00 92.94 80 LEU A O 1
ATOM 674 N N . SER A 1 81 ? -11.349 6.893 5.994 1.00 92.25 81 SER A N 1
ATOM 675 C CA . SER A 1 81 ? -11.081 5.778 5.090 1.00 92.25 81 SER A CA 1
ATOM 676 C C . SER A 1 81 ? -9.967 4.907 5.655 1.00 92.25 81 SER A C 1
ATOM 678 O O . SER A 1 81 ? -9.016 5.401 6.263 1.00 92.25 81 SER A O 1
ATOM 680 N N . PHE A 1 82 ? -10.068 3.603 5.432 1.00 90.94 82 PHE A N 1
ATOM 681 C CA . PHE A 1 82 ? -9.001 2.676 5.777 1.00 90.94 82 PHE A CA 1
ATOM 682 C C . PHE A 1 82 ? -8.871 1.592 4.711 1.00 90.94 82 PHE A C 1
ATOM 684 O O . PHE A 1 82 ? -9.774 1.363 3.898 1.00 90.94 82 PHE A O 1
ATOM 691 N N . ARG A 1 83 ? -7.726 0.913 4.701 1.00 89.12 83 ARG A N 1
ATOM 692 C CA . ARG A 1 83 ? -7.508 -0.276 3.871 1.00 89.12 83 ARG A CA 1
ATOM 693 C C . ARG A 1 83 ? -6.569 -1.252 4.552 1.00 89.12 83 ARG A C 1
ATOM 695 O O . ARG A 1 83 ? -5.835 -0.885 5.467 1.00 89.12 83 ARG A O 1
ATOM 702 N N . GLU A 1 84 ? -6.538 -2.474 4.039 1.00 89.12 84 GLU A N 1
ATOM 703 C CA . GLU A 1 84 ? -5.478 -3.416 4.373 1.00 89.12 84 GLU A CA 1
ATOM 704 C C . GLU A 1 84 ? -4.104 -2.822 4.038 1.00 89.12 84 GLU A C 1
ATOM 706 O O . GLU A 1 84 ? -3.867 -2.311 2.938 1.00 89.12 84 GLU A O 1
ATOM 711 N N . ASN A 1 85 ? -3.184 -2.887 4.993 1.00 89.81 85 ASN A N 1
ATOM 712 C CA . ASN A 1 85 ? -1.827 -2.395 4.837 1.00 89.81 85 ASN A CA 1
ATOM 713 C C . ASN A 1 85 ? -0.945 -3.446 4.140 1.00 89.81 85 ASN A C 1
ATOM 715 O O . ASN A 1 85 ? -0.050 -4.041 4.738 1.00 89.81 85 ASN A O 1
ATOM 719 N N . LEU A 1 86 ? -1.197 -3.647 2.845 1.00 87.38 86 LEU A N 1
ATOM 720 C CA . LEU A 1 86 ? -0.338 -4.422 1.945 1.00 87.38 86 LEU A CA 1
ATOM 721 C C . LEU A 1 86 ? 0.656 -3.473 1.278 1.00 87.38 86 LEU A C 1
ATOM 723 O O . LEU A 1 86 ? 0.374 -2.848 0.250 1.00 87.38 86 LEU A O 1
ATOM 727 N N . ARG A 1 87 ? 1.816 -3.301 1.913 1.00 82.12 87 ARG A N 1
ATOM 728 C CA . ARG A 1 87 ? 2.826 -2.336 1.473 1.00 82.12 87 ARG A CA 1
ATOM 729 C C . ARG A 1 87 ? 3.677 -2.909 0.335 1.00 82.12 87 ARG A C 1
ATOM 731 O O . ARG A 1 87 ? 4.810 -3.322 0.556 1.00 82.12 87 ARG A O 1
ATOM 738 N N . VAL A 1 88 ? 3.152 -2.866 -0.887 1.00 88.94 88 VAL A N 1
ATOM 739 C CA . VAL A 1 88 ? 3.952 -3.078 -2.105 1.00 88.94 88 VAL A CA 1
ATOM 740 C C . VAL A 1 88 ? 4.642 -1.768 -2.469 1.00 88.94 88 VAL A C 1
ATOM 742 O O . VAL A 1 88 ? 3.999 -0.811 -2.900 1.00 88.94 88 VAL A O 1
ATOM 745 N N . ILE A 1 89 ? 5.946 -1.708 -2.212 1.00 90.94 89 ILE A N 1
ATOM 746 C CA . ILE A 1 89 ? 6.784 -0.540 -2.490 1.00 90.94 89 ILE A CA 1
ATOM 747 C C . ILE A 1 89 ? 7.331 -0.674 -3.904 1.00 90.94 89 ILE A C 1
ATOM 749 O O . ILE A 1 89 ? 7.890 -1.717 -4.225 1.00 90.94 89 ILE A O 1
ATOM 753 N N . GLN A 1 90 ? 7.204 0.378 -4.708 1.00 93.81 90 GLN A N 1
ATOM 754 C CA . GLN A 1 90 ? 7.848 0.490 -6.011 1.00 93.81 90 GLN A CA 1
ATOM 755 C C . GLN A 1 90 ? 8.923 1.575 -5.962 1.00 93.81 90 GLN A C 1
ATOM 757 O O . GLN A 1 90 ? 8.682 2.676 -5.460 1.00 93.81 90 GLN A O 1
ATOM 762 N N . CYS A 1 91 ? 10.108 1.254 -6.468 1.00 92.44 91 CYS A N 1
ATOM 763 C CA . CYS A 1 91 ? 11.216 2.184 -6.564 1.00 92.44 91 CYS A CA 1
ATOM 764 C C . CYS A 1 91 ? 11.007 3.124 -7.754 1.00 92.44 91 CYS A C 1
ATOM 766 O O . CYS A 1 91 ? 10.901 2.672 -8.890 1.00 92.44 91 CYS A O 1
ATOM 768 N N . PHE A 1 92 ? 11.001 4.433 -7.503 1.00 89.75 92 PHE A N 1
ATOM 769 C CA . PHE A 1 92 ? 10.884 5.451 -8.554 1.00 89.75 92 PHE A CA 1
ATOM 770 C C . PHE A 1 92 ? 12.157 5.616 -9.398 1.00 89.75 92 PHE A C 1
ATOM 772 O O . PHE A 1 92 ? 12.106 6.299 -10.410 1.00 89.75 92 PHE A O 1
ATOM 779 N N . GLN A 1 93 ? 13.281 5.006 -8.996 1.00 89.88 93 GLN A N 1
ATOM 780 C CA . GLN A 1 93 ? 14.533 5.066 -9.756 1.00 89.88 93 GLN A CA 1
ATOM 781 C C . GLN A 1 93 ? 14.637 3.941 -10.790 1.00 89.88 93 GLN A C 1
ATOM 783 O O . GLN A 1 93 ? 15.054 4.178 -11.912 1.00 89.88 93 GLN A O 1
ATOM 788 N N . CYS A 1 94 ? 14.265 2.714 -10.415 1.00 91.25 94 CYS A N 1
ATOM 789 C CA . CYS A 1 94 ? 14.465 1.525 -11.251 1.00 91.25 94 CYS A CA 1
ATOM 790 C C . CYS A 1 94 ? 13.165 0.791 -11.612 1.00 91.25 94 CYS A C 1
ATOM 792 O O . CYS A 1 94 ? 13.216 -0.316 -12.138 1.00 91.25 94 CYS A O 1
ATOM 794 N N . ALA A 1 95 ? 12.003 1.349 -11.254 1.00 92.62 95 ALA A N 1
ATOM 795 C CA . ALA A 1 95 ? 10.661 0.784 -11.442 1.00 92.62 95 ALA A CA 1
ATOM 796 C C . ALA A 1 95 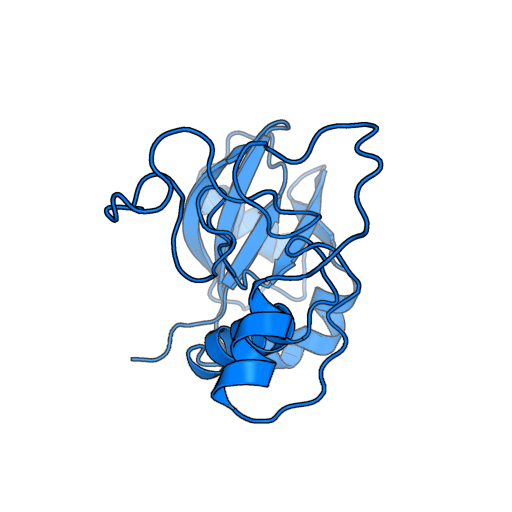? 10.361 -0.560 -10.741 1.00 92.62 95 ALA A C 1
ATOM 798 O O . ALA A 1 95 ? 9.201 -0.990 -10.730 1.00 92.62 95 ALA A O 1
ATOM 799 N N . ARG A 1 96 ? 11.357 -1.216 -10.130 1.00 92.44 96 ARG A N 1
ATOM 800 C CA . ARG A 1 96 ? 11.213 -2.519 -9.458 1.00 92.44 96 ARG A CA 1
ATOM 801 C C . ARG A 1 96 ? 10.499 -2.413 -8.113 1.00 92.44 96 ARG A C 1
ATOM 803 O O . ARG A 1 96 ? 10.511 -1.369 -7.455 1.00 92.44 96 ARG A O 1
ATOM 810 N N . TYR A 1 97 ? 9.912 -3.525 -7.679 1.00 94.25 97 TYR A N 1
ATOM 811 C CA . TYR A 1 97 ? 9.275 -3.631 -6.369 1.00 94.25 97 TYR A CA 1
ATOM 812 C C . TYR A 1 97 ? 10.273 -3.982 -5.250 1.00 94.25 97 TYR A C 1
ATOM 814 O O . TYR A 1 97 ? 11.399 -4.417 -5.494 1.00 94.25 97 TYR A O 1
ATOM 822 N N . GLY A 1 98 ? 9.864 -3.749 -4.002 1.00 90.75 98 GLY A N 1
ATOM 823 C CA . GLY A 1 98 ? 10.563 -4.208 -2.795 1.00 90.75 98 GLY A CA 1
ATOM 824 C C . GLY A 1 98 ? 11.457 -3.174 -2.103 1.00 90.75 98 GLY A C 1
ATOM 825 O O . GLY A 1 98 ? 11.815 -3.371 -0.944 1.00 90.75 98 GLY A O 1
ATOM 826 N N . HIS A 1 99 ? 11.771 -2.042 -2.740 1.00 91.12 99 HIS A N 1
ATOM 827 C CA . HIS A 1 99 ? 12.593 -0.987 -2.133 1.00 91.12 99 HIS A CA 1
ATOM 828 C C . HIS A 1 99 ? 12.161 0.420 -2.560 1.00 91.12 99 HIS A C 1
ATOM 830 O O . HIS A 1 99 ? 11.467 0.608 -3.555 1.00 91.12 99 HIS A O 1
ATOM 836 N N . ILE A 1 100 ? 12.557 1.419 -1.767 1.00 91.19 100 ILE A N 1
ATOM 837 C CA . ILE A 1 100 ? 12.382 2.842 -2.091 1.00 91.19 100 ILE A CA 1
ATOM 838 C C . ILE A 1 100 ? 13.613 3.370 -2.830 1.00 91.19 100 ILE A C 1
ATOM 840 O O . ILE A 1 100 ? 14.712 2.867 -2.612 1.00 91.19 100 ILE A O 1
ATOM 844 N N . ALA A 1 101 ? 13.450 4.444 -3.607 1.00 88.88 101 ALA A N 1
ATOM 845 C CA . ALA A 1 101 ? 14.552 5.090 -4.330 1.00 88.88 101 ALA A CA 1
ATOM 846 C C . ALA A 1 101 ? 15.717 5.509 -3.414 1.00 88.88 101 ALA A C 1
ATOM 848 O O . ALA A 1 101 ? 16.869 5.353 -3.786 1.00 88.88 101 ALA A O 1
ATOM 849 N N . LYS A 1 102 ? 15.439 5.932 -2.171 1.00 88.25 102 LYS A N 1
ATOM 850 C CA . LYS A 1 102 ? 16.485 6.252 -1.178 1.00 88.25 102 LYS A CA 1
ATOM 851 C C . LYS A 1 102 ? 17.419 5.069 -0.863 1.00 88.25 102 LYS A C 1
ATOM 853 O O . LYS A 1 102 ? 18.560 5.289 -0.482 1.00 88.25 102 LYS A O 1
ATOM 858 N N . ASN A 1 103 ? 16.937 3.835 -1.003 1.00 87.12 103 ASN A N 1
ATOM 859 C CA . ASN A 1 103 ? 17.705 2.618 -0.731 1.00 87.12 103 ASN A CA 1
ATOM 860 C C . ASN A 1 103 ? 18.265 1.992 -2.018 1.00 87.12 103 ASN A C 1
ATOM 862 O O . ASN A 1 103 ? 18.741 0.860 -1.989 1.00 87.12 103 ASN A O 1
ATOM 866 N N . TYR A 1 104 ? 18.157 2.683 -3.153 1.00 86.12 104 TYR A N 1
ATOM 867 C CA . TYR A 1 104 ? 18.743 2.237 -4.405 1.00 86.12 104 TYR A CA 1
ATOM 868 C C . TYR A 1 104 ? 20.240 2.568 -4.400 1.00 86.12 104 TYR A C 1
ATOM 870 O O . TYR A 1 104 ? 20.625 3.728 -4.282 1.00 86.12 104 TYR A O 1
ATOM 878 N N . THR A 1 105 ? 21.080 1.538 -4.484 1.00 81.88 105 THR A N 1
ATOM 879 C CA . THR A 1 105 ? 22.544 1.655 -4.368 1.00 81.88 105 THR A CA 1
ATOM 880 C C . THR A 1 105 ? 23.288 1.362 -5.667 1.00 81.88 105 THR A C 1
ATOM 882 O O . THR A 1 105 ? 24.483 1.625 -5.755 1.00 81.88 105 THR A O 1
ATOM 885 N N . ASN A 1 106 ? 22.605 0.814 -6.673 1.00 78.56 106 ASN A N 1
ATOM 886 C CA . ASN A 1 106 ? 23.217 0.482 -7.954 1.00 78.56 106 ASN A CA 1
ATOM 887 C C . ASN A 1 106 ? 23.467 1.770 -8.771 1.00 78.56 106 ASN A C 1
ATOM 889 O O . ASN A 1 106 ? 22.720 2.739 -8.669 1.00 78.56 106 ASN A O 1
ATOM 893 N N . SER A 1 107 ? 24.551 1.817 -9.543 1.00 71.88 107 SER A N 1
ATOM 894 C CA . SER A 1 107 ? 24.912 2.967 -10.382 1.00 71.88 107 SER A CA 1
ATOM 895 C C . SER A 1 107 ? 24.176 3.000 -11.720 1.00 71.88 107 SER A C 1
ATOM 897 O O . SER A 1 107 ? 24.190 4.034 -12.375 1.00 71.88 107 SER A O 1
ATOM 899 N N . GLU A 1 108 ? 23.530 1.898 -12.106 1.00 73.19 108 GLU A N 1
ATOM 900 C CA . GLU A 1 108 ? 22.899 1.694 -13.420 1.00 73.19 108 GLU A CA 1
ATOM 901 C C . GLU A 1 108 ? 21.919 2.811 -13.818 1.00 73.19 108 GLU A C 1
ATOM 903 O O . GLU A 1 108 ? 21.836 3.163 -14.988 1.00 73.19 108 GLU A O 1
ATOM 908 N N . PHE A 1 109 ? 21.220 3.415 -12.849 1.00 71.38 109 PHE A N 1
ATOM 909 C CA . PHE A 1 109 ? 20.192 4.426 -13.115 1.00 71.38 109 PHE A CA 1
ATOM 910 C C . PHE A 1 109 ? 20.431 5.756 -12.391 1.00 71.38 109 PHE A C 1
ATOM 912 O O . PHE A 1 109 ? 19.459 6.442 -12.103 1.00 71.38 109 PHE A O 1
ATOM 919 N N . LYS A 1 110 ? 21.668 6.110 -12.016 1.00 66.31 110 LYS A N 1
ATOM 920 C CA . LYS A 1 110 ? 21.952 7.166 -11.016 1.00 66.31 110 LYS A CA 1
ATOM 921 C C . LYS A 1 110 ? 21.381 8.561 -11.324 1.00 66.31 110 LYS A C 1
ATOM 923 O O . LYS A 1 110 ? 20.918 9.209 -10.387 1.00 66.31 110 LYS A O 1
ATOM 928 N N . ASP A 1 111 ? 21.362 8.985 -12.585 1.00 70.94 111 ASP A N 1
ATOM 929 C CA . ASP A 1 111 ? 21.042 10.379 -12.927 1.00 70.94 111 ASP A CA 1
ATOM 930 C C . ASP A 1 111 ? 19.549 10.589 -13.220 1.00 70.94 111 ASP A C 1
ATOM 932 O O . ASP A 1 111 ? 18.881 11.388 -12.559 1.00 70.94 111 ASP A O 1
ATOM 936 N N . GLU A 1 112 ? 18.972 9.811 -14.137 1.00 78.25 112 GLU A N 1
ATOM 937 C CA . GLU A 1 112 ? 17.610 10.079 -14.628 1.00 78.25 112 GLU A CA 1
ATOM 938 C C . GLU A 1 112 ? 16.583 9.009 -14.251 1.00 78.25 112 GLU A C 1
ATOM 940 O O . GLU A 1 112 ? 15.388 9.302 -14.168 1.00 78.25 112 GLU A O 1
ATOM 945 N N . GLY A 1 113 ? 17.034 7.810 -13.879 1.00 86.00 113 GLY A N 1
ATOM 946 C CA . GLY A 1 113 ? 16.140 6.701 -13.570 1.00 86.00 113 GLY A CA 1
ATOM 947 C C . GLY A 1 113 ? 15.570 6.023 -14.819 1.00 86.00 113 GLY A C 1
ATOM 948 O O . GLY A 1 113 ? 15.987 6.281 -15.946 1.00 86.00 113 GLY A O 1
ATOM 949 N N . ILE A 1 114 ? 14.601 5.141 -14.586 1.00 90.19 114 ILE A N 1
ATOM 950 C CA . ILE A 1 114 ? 13.737 4.558 -15.613 1.00 90.19 114 ILE A CA 1
ATOM 951 C C . ILE A 1 114 ? 12.399 5.302 -15.615 1.00 90.19 114 ILE A C 1
ATOM 953 O O . ILE A 1 114 ? 11.783 5.492 -14.558 1.00 90.19 114 ILE A O 1
ATOM 957 N N . CYS A 1 115 ? 11.901 5.646 -16.800 1.00 91.69 115 CYS A N 1
ATOM 958 C CA . CYS A 1 115 ? 10.545 6.138 -16.972 1.00 91.69 115 CYS A CA 1
ATOM 959 C C . CYS A 1 115 ? 9.534 5.060 -16.553 1.00 91.69 115 CYS A C 1
ATOM 961 O O . CYS A 1 115 ? 9.471 3.970 -17.123 1.00 91.69 115 CYS A O 1
ATOM 963 N N . LEU A 1 116 ? 8.689 5.362 -15.562 1.00 92.50 116 LEU A N 1
ATOM 964 C CA . LEU A 1 116 ? 7.663 4.427 -15.088 1.00 92.50 116 LEU A CA 1
ATOM 965 C C . LEU A 1 116 ? 6.576 4.137 -16.129 1.00 92.50 116 LEU A C 1
ATOM 967 O O . LEU A 1 116 ? 5.802 3.199 -15.931 1.00 92.50 116 LEU A O 1
ATOM 971 N N . LYS A 1 117 ? 6.507 4.911 -17.215 1.00 93.81 117 LYS A N 1
ATOM 972 C CA . LYS A 1 117 ? 5.524 4.731 -18.277 1.00 93.81 117 LYS A CA 1
ATOM 973 C C . LYS A 1 117 ? 6.027 3.817 -19.389 1.00 93.81 117 LYS A C 1
ATOM 975 O O . LYS A 1 117 ? 5.366 2.816 -19.645 1.00 93.81 117 LYS A O 1
ATOM 980 N N . CYS A 1 118 ? 7.158 4.134 -20.016 1.00 92.44 118 CYS A N 1
ATOM 981 C CA . CYS A 1 118 ? 7.693 3.386 -21.162 1.00 92.44 118 CYS A CA 1
ATOM 982 C C . CYS A 1 118 ? 8.862 2.446 -20.817 1.00 92.44 118 CYS A C 1
ATOM 984 O O . CYS A 1 118 ? 9.297 1.675 -21.663 1.00 92.44 118 CYS A O 1
ATOM 986 N N . GLY A 1 119 ? 9.386 2.480 -19.590 1.00 90.69 119 GLY A N 1
ATOM 987 C CA . GLY A 1 119 ? 10.477 1.593 -19.181 1.00 90.69 119 GLY A CA 1
ATOM 988 C C . GLY A 1 119 ? 11.858 1.970 -19.729 1.00 90.69 119 GLY A C 1
ATOM 989 O O . GLY A 1 119 ? 12.817 1.254 -19.442 1.00 90.69 119 GLY A O 1
ATOM 990 N N . GLU A 1 120 ? 11.977 3.080 -20.460 1.00 89.56 120 GLU A N 1
ATOM 991 C CA . GLU A 1 120 ? 13.239 3.572 -21.017 1.00 89.56 120 GLU A CA 1
ATOM 992 C C . GLU A 1 120 ? 14.005 4.474 -20.039 1.00 89.56 120 GLU A C 1
ATOM 994 O O . GLU A 1 120 ? 13.443 5.042 -19.098 1.00 89.56 120 GLU A O 1
ATOM 999 N N . MET A 1 121 ? 15.314 4.590 -20.265 1.00 87.38 121 MET A N 1
ATOM 1000 C CA .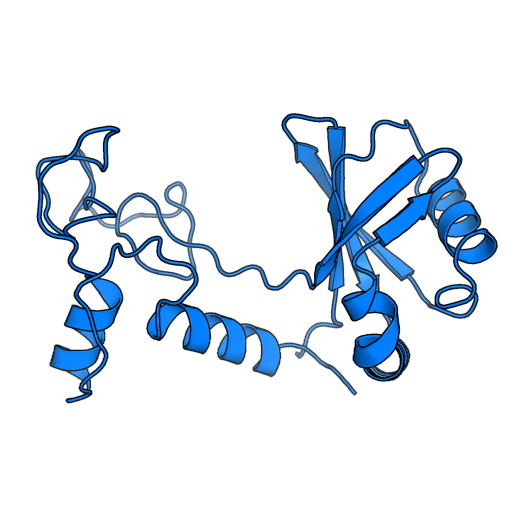 MET A 1 121 ? 16.189 5.557 -19.596 1.00 87.38 121 MET A CA 1
ATOM 1001 C C . MET A 1 121 ? 16.186 6.887 -20.365 1.00 87.38 121 MET A C 1
ATOM 1003 O O . MET A 1 121 ? 15.680 6.960 -21.481 1.00 87.38 121 MET A O 1
ATOM 1007 N N . GLY A 1 122 ? 16.768 7.944 -19.796 1.00 81.31 122 GLY A N 1
ATOM 1008 C CA . GLY A 1 122 ? 16.893 9.232 -20.493 1.00 81.31 122 GLY A CA 1
ATOM 1009 C C . GLY A 1 122 ? 15.789 10.245 -20.160 1.00 81.31 122 GLY A C 1
ATOM 1010 O O . GLY A 1 122 ? 15.819 11.382 -20.622 1.00 81.31 122 GLY A O 1
ATOM 1011 N N . HIS A 1 123 ? 14.758 9.826 -19.413 1.00 86.75 123 HIS A N 1
ATOM 1012 C CA . HIS A 1 123 ? 13.689 10.706 -18.948 1.00 86.75 123 HIS A CA 1
ATOM 1013 C C . HIS A 1 123 ? 12.873 10.083 -17.806 1.00 86.75 123 HIS A C 1
ATOM 1015 O O . HIS A 1 123 ? 12.922 8.882 -17.532 1.00 86.75 123 HIS A O 1
ATOM 1021 N N . LYS A 1 124 ? 12.065 10.923 -17.150 1.00 85.75 124 LYS A N 1
ATOM 1022 C CA . LYS A 1 124 ? 11.057 10.511 -16.163 1.00 85.75 124 LYS A CA 1
ATOM 1023 C C . LYS A 1 124 ? 9.658 10.651 -16.747 1.00 85.75 124 LYS A C 1
ATOM 1025 O O . LYS A 1 124 ? 9.425 11.490 -17.610 1.00 85.75 124 LYS A O 1
ATOM 1030 N N . GLU A 1 125 ? 8.715 9.883 -16.206 1.00 86.75 125 GLU A N 1
ATOM 1031 C CA . GLU A 1 125 ? 7.296 10.029 -16.537 1.00 86.75 125 GLU A CA 1
ATOM 1032 C C . GLU A 1 125 ? 6.834 11.463 -16.219 1.00 86.75 125 GLU A C 1
ATOM 1034 O O . GLU A 1 125 ? 6.951 11.934 -15.082 1.00 86.75 125 GLU A O 1
ATOM 1039 N N . THR A 1 126 ? 6.296 12.157 -17.222 1.00 85.00 126 THR A N 1
ATOM 1040 C CA . THR A 1 126 ? 5.767 13.522 -17.087 1.00 85.00 126 THR A CA 1
ATOM 1041 C C . THR A 1 126 ? 4.305 13.602 -17.519 1.00 85.00 126 THR A C 1
ATOM 1043 O O . THR A 1 126 ? 3.775 12.746 -18.229 1.00 85.00 126 THR A O 1
ATOM 1046 N N . ARG A 1 127 ? 3.603 14.656 -17.079 1.00 74.19 127 ARG A N 1
ATOM 1047 C CA . ARG A 1 127 ? 2.243 14.928 -17.563 1.00 74.19 127 ARG A CA 1
ATOM 1048 C C . ARG A 1 127 ? 2.309 15.339 -19.034 1.00 74.19 127 ARG A C 1
ATOM 1050 O O . ARG A 1 127 ? 2.867 16.385 -19.337 1.00 74.19 127 ARG A O 1
ATOM 1057 N N . GLY A 1 128 ? 1.691 14.552 -19.911 1.00 72.94 128 GLY A N 1
ATOM 1058 C CA . GLY A 1 128 ? 1.688 14.801 -21.359 1.00 72.94 128 GLY A CA 1
ATOM 1059 C C . GLY A 1 128 ? 2.736 14.008 -22.138 1.00 72.94 128 GLY A C 1
ATOM 1060 O O . GLY A 1 128 ? 2.869 14.214 -23.341 1.00 72.94 128 GLY A O 1
ATOM 1061 N N . ASP A 1 129 ? 3.439 13.093 -21.471 1.00 77.38 129 ASP A N 1
ATOM 1062 C CA . ASP A 1 129 ? 4.287 12.089 -22.101 1.00 77.38 129 ASP A CA 1
ATOM 1063 C C . ASP A 1 129 ? 3.503 11.358 -23.216 1.00 77.38 129 ASP A C 1
ATOM 1065 O O . ASP A 1 129 ? 2.385 10.874 -22.987 1.00 77.38 129 ASP A O 1
ATOM 1069 N N . LYS A 1 130 ? 4.082 11.297 -24.422 1.00 82.19 130 LYS A N 1
ATOM 1070 C CA . LYS A 1 130 ? 3.491 10.672 -25.620 1.00 82.19 130 LYS A CA 1
ATOM 1071 C C . LYS A 1 130 ? 4.023 9.265 -25.897 1.00 82.19 130 LYS A C 1
ATOM 1073 O O . LYS A 1 130 ? 3.499 8.610 -26.792 1.00 82.19 130 LYS A O 1
ATOM 1078 N N . GLU A 1 131 ? 4.989 8.792 -25.114 1.00 85.62 131 GLU A N 1
ATOM 1079 C CA . GLU A 1 131 ? 5.588 7.473 -25.284 1.00 85.62 131 GLU A CA 1
ATOM 1080 C C . GLU A 1 131 ? 4.555 6.365 -25.106 1.00 85.62 131 GLU A C 1
ATOM 1082 O O . GLU A 1 131 ? 3.602 6.471 -24.317 1.00 85.62 131 GLU A O 1
ATOM 1087 N N . THR A 1 132 ? 4.747 5.273 -25.835 1.00 91.25 132 THR A N 1
ATOM 1088 C CA . THR A 1 132 ? 3.912 4.085 -25.679 1.00 91.25 132 THR A CA 1
ATOM 1089 C C . THR A 1 132 ? 4.194 3.432 -24.324 1.00 91.25 132 THR A C 1
ATOM 1091 O O . THR A 1 132 ? 5.358 3.185 -24.000 1.00 91.25 132 THR A O 1
ATOM 1094 N N . PRO A 1 133 ? 3.165 3.145 -23.506 1.00 93.88 133 PRO A N 1
ATOM 1095 C CA . PRO A 1 133 ? 3.374 2.486 -22.227 1.00 93.88 133 PRO A CA 1
ATOM 1096 C C . PRO A 1 133 ? 3.996 1.099 -22.396 1.00 93.88 133 PRO A C 1
ATOM 1098 O O . PRO A 1 133 ? 3.497 0.289 -23.172 1.00 93.88 133 PRO A O 1
ATOM 1101 N N . ASN A 1 134 ? 5.044 0.818 -21.629 1.00 95.38 134 ASN A N 1
ATOM 1102 C CA . ASN A 1 134 ? 5.724 -0.467 -21.610 1.00 95.38 134 ASN A CA 1
ATOM 1103 C C . ASN A 1 134 ? 6.225 -0.768 -20.190 1.00 95.38 134 ASN A C 1
ATOM 1105 O O . ASN A 1 134 ? 7.077 -0.083 -19.614 1.00 95.38 134 ASN A O 1
ATOM 1109 N N . CYS A 1 135 ? 5.655 -1.807 -19.587 1.00 96.38 135 CYS A N 1
ATOM 1110 C CA . CYS A 1 135 ? 5.948 -2.206 -18.230 1.00 96.38 135 CYS A CA 1
ATOM 1111 C C . CYS A 1 135 ? 7.233 -3.024 -18.189 1.00 96.38 135 CYS A C 1
ATOM 1113 O O . CYS A 1 135 ? 7.215 -4.247 -18.358 1.00 96.38 135 CYS A O 1
ATOM 1115 N N . ILE A 1 136 ? 8.326 -2.366 -17.801 1.00 95.06 136 ILE A N 1
ATOM 1116 C CA . ILE A 1 136 ? 9.636 -3.004 -17.628 1.00 95.06 136 ILE A CA 1
ATOM 1117 C C . ILE A 1 136 ? 9.599 -4.241 -16.714 1.00 95.06 136 ILE A C 1
ATOM 1119 O O . ILE A 1 136 ? 10.296 -5.219 -16.969 1.00 95.06 136 ILE A O 1
ATOM 1123 N N . ASN A 1 137 ? 8.745 -4.252 -15.683 1.00 96.44 137 ASN A N 1
ATOM 1124 C CA . ASN A 1 137 ? 8.615 -5.396 -14.777 1.00 96.44 137 ASN A CA 1
ATOM 1125 C C . ASN A 1 137 ? 7.975 -6.612 -15.467 1.00 96.44 137 ASN A C 1
ATOM 1127 O O . ASN A 1 137 ? 8.474 -7.729 -15.328 1.00 96.44 137 ASN A O 1
ATOM 1131 N N . CYS A 1 138 ? 6.872 -6.410 -16.199 1.00 97.25 138 CYS A N 1
ATOM 1132 C CA . CYS A 1 138 ? 6.206 -7.481 -16.944 1.00 97.25 138 CYS A CA 1
ATOM 1133 C C . CYS A 1 138 ? 7.094 -7.975 -18.091 1.00 97.25 138 CYS A C 1
ATOM 1135 O O . CYS A 1 138 ? 7.255 -9.185 -18.246 1.00 97.25 138 CYS A O 1
ATOM 1137 N N . PHE A 1 139 ? 7.723 -7.054 -18.827 1.00 96.56 139 PHE A N 1
ATOM 1138 C CA . PHE A 1 139 ? 8.670 -7.365 -19.895 1.00 96.56 139 PHE A CA 1
ATOM 1139 C C . PHE A 1 139 ? 9.833 -8.230 -19.385 1.00 96.56 139 PHE A C 1
ATOM 1141 O O . PHE A 1 139 ? 10.033 -9.343 -19.870 1.00 96.56 139 PHE A O 1
ATOM 1148 N N . GLN A 1 140 ? 10.541 -7.790 -18.336 1.00 95.31 140 GLN A N 1
ATOM 1149 C CA . GLN A 1 140 ? 11.660 -8.546 -17.755 1.00 95.31 140 GLN A CA 1
ATOM 1150 C C . GLN A 1 140 ? 11.224 -9.916 -17.221 1.00 95.31 140 GLN A C 1
ATOM 1152 O O . GLN A 1 140 ? 11.949 -10.901 -17.379 1.00 95.31 140 GLN A O 1
ATOM 1157 N N . HIS A 1 141 ? 10.043 -10.008 -16.602 1.00 96.88 141 HIS A N 1
ATOM 1158 C CA . HIS A 1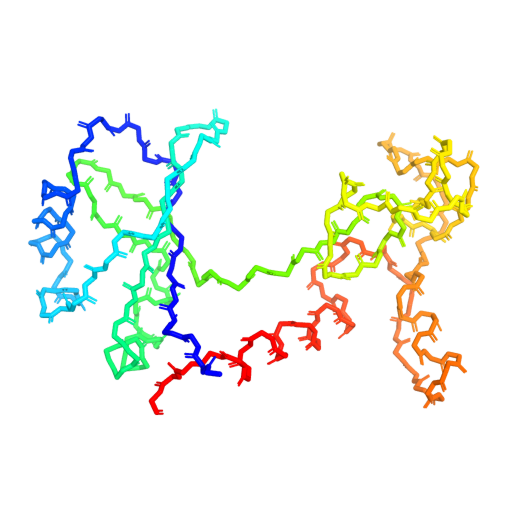 141 ? 9.516 -11.287 -16.129 1.00 96.88 141 HIS A CA 1
ATOM 1159 C C . HIS A 1 141 ? 9.212 -12.239 -17.295 1.00 96.88 141 HIS A C 1
ATOM 1161 O O . HIS A 1 141 ? 9.544 -13.421 -17.210 1.00 96.88 141 HIS A O 1
ATOM 1167 N N . ASN A 1 142 ? 8.608 -11.748 -18.380 1.00 97.38 142 ASN A N 1
ATOM 1168 C CA . ASN A 1 142 ? 8.350 -12.546 -19.578 1.00 97.38 142 ASN A CA 1
ATOM 1169 C C . ASN A 1 142 ? 9.654 -13.067 -20.189 1.00 97.38 142 ASN A C 1
ATOM 1171 O O . ASN A 1 142 ? 9.768 -14.270 -20.411 1.00 97.38 142 ASN A O 1
ATOM 1175 N N . SER A 1 143 ? 10.660 -12.204 -20.358 1.00 96.50 143 SER A N 1
ATOM 1176 C CA . SER A 1 143 ? 11.969 -12.596 -20.898 1.00 96.50 143 SER A CA 1
ATOM 1177 C C . SER A 1 143 ? 12.682 -13.629 -20.025 1.00 96.50 143 SER A C 1
ATOM 1179 O O . SER A 1 143 ? 13.308 -14.549 -20.541 1.00 96.50 143 SER A O 1
ATOM 1181 N N . LYS A 1 144 ? 12.577 -13.510 -18.695 1.00 96.94 144 LYS A N 1
ATOM 1182 C CA . LYS A 1 144 ? 13.255 -14.413 -17.755 1.00 96.94 144 LYS A CA 1
ATOM 1183 C C . LYS A 1 144 ? 12.553 -15.762 -17.578 1.00 96.94 144 LYS A C 1
ATOM 1185 O O . LYS A 1 144 ? 13.226 -16.771 -17.399 1.00 96.94 144 LYS A O 1
ATOM 1190 N N . PHE A 1 145 ? 11.221 -15.779 -17.559 1.00 96.69 145 PHE A N 1
ATOM 1191 C CA . PHE A 1 145 ? 10.431 -16.957 -17.172 1.00 96.69 145 PHE A CA 1
ATOM 1192 C C . PHE A 1 145 ? 9.553 -17.517 -18.300 1.00 96.69 145 PHE A C 1
ATOM 1194 O O . PHE A 1 145 ? 8.769 -18.430 -18.056 1.00 96.69 145 PHE A O 1
ATOM 1201 N N . GLY A 1 146 ? 9.627 -16.961 -19.512 1.00 95.81 146 GLY A N 1
ATOM 1202 C CA . GLY A 1 146 ? 8.814 -17.394 -20.654 1.00 95.81 146 GLY A CA 1
ATOM 1203 C C . GLY A 1 146 ? 7.312 -17.132 -20.491 1.00 95.81 146 GLY A C 1
ATOM 1204 O O . GLY A 1 146 ? 6.496 -17.755 -21.170 1.00 95.81 146 GLY A O 1
ATOM 1205 N N . THR A 1 147 ? 6.913 -16.241 -19.577 1.00 96.38 147 THR A N 1
ATOM 1206 C CA . THR A 1 147 ? 5.501 -15.877 -19.394 1.00 96.38 147 THR A CA 1
ATOM 1207 C C . THR A 1 147 ? 4.999 -14.959 -20.510 1.00 96.38 147 THR A C 1
ATOM 1209 O O . THR A 1 147 ? 5.783 -14.351 -21.232 1.00 96.38 147 THR A O 1
ATOM 1212 N N . ARG A 1 148 ? 3.671 -14.839 -20.642 1.00 96.25 148 ARG A N 1
ATOM 1213 C CA . ARG A 1 148 ? 3.000 -14.001 -21.655 1.00 96.25 148 ARG A CA 1
ATOM 1214 C C . ARG A 1 148 ? 2.115 -12.925 -21.022 1.00 96.25 148 ARG A C 1
ATOM 1216 O O . ARG A 1 148 ? 0.979 -12.722 -21.441 1.00 96.25 148 ARG A O 1
ATOM 1223 N N . TYR A 1 149 ? 2.584 -12.286 -19.951 1.00 96.69 149 TYR A N 1
ATOM 1224 C CA . TYR A 1 149 ? 1.817 -11.203 -19.334 1.00 96.69 149 TYR A CA 1
ATOM 1225 C C . TYR A 1 149 ? 1.778 -9.993 -20.260 1.00 96.69 149 TYR A C 1
ATOM 1227 O O . TYR A 1 149 ? 2.800 -9.651 -20.852 1.00 96.69 149 TYR A O 1
ATOM 1235 N N . ASN A 1 150 ? 0.620 -9.336 -20.343 1.00 96.31 150 ASN A N 1
ATOM 1236 C CA . ASN A 1 150 ? 0.525 -8.043 -21.006 1.00 96.31 150 ASN A CA 1
ATOM 1237 C C . ASN A 1 150 ? 1.512 -7.067 -20.343 1.00 96.31 150 ASN A C 1
ATOM 1239 O O . ASN A 1 150 ? 1.529 -6.960 -19.113 1.00 96.31 150 ASN A O 1
ATOM 1243 N N . PHE A 1 151 ? 2.331 -6.399 -21.151 1.00 96.56 151 PHE A N 1
ATOM 1244 C CA . PHE A 1 151 ? 3.256 -5.359 -20.715 1.00 96.56 151 PHE A CA 1
ATOM 1245 C C . PHE A 1 151 ? 2.960 -3.998 -21.364 1.00 96.56 151 PHE A C 1
ATOM 1247 O O . PHE A 1 151 ? 3.667 -3.048 -21.058 1.00 96.56 151 PHE A O 1
ATOM 1254 N N . ASP A 1 152 ? 1.889 -3.860 -22.152 1.00 96.00 152 ASP A N 1
ATOM 1255 C CA . ASP A 1 152 ? 1.456 -2.610 -22.802 1.00 96.00 152 ASP A CA 1
ATOM 1256 C C . ASP A 1 152 ? 0.720 -1.687 -21.813 1.00 96.00 152 ASP A C 1
ATOM 1258 O O . ASP A 1 152 ? -0.448 -1.322 -21.972 1.00 96.00 152 ASP A O 1
ATOM 1262 N N . HIS A 1 153 ? 1.379 -1.378 -20.701 1.00 95.50 153 HIS A N 1
ATOM 1263 C CA . HIS A 1 153 ? 0.867 -0.543 -19.621 1.00 95.50 153 HIS A CA 1
ATOM 1264 C C . HIS A 1 153 ? 2.040 0.075 -18.845 1.00 95.50 153 HIS A C 1
ATOM 1266 O O . HIS A 1 153 ? 3.144 -0.466 -18.869 1.00 95.50 153 HIS A O 1
ATOM 1272 N N . PRO A 1 154 ? 1.848 1.178 -18.104 1.00 95.06 154 PRO A N 1
ATOM 1273 C CA . PRO A 1 154 ? 2.919 1.731 -17.283 1.00 95.06 154 PRO A CA 1
ATOM 1274 C C . PRO A 1 154 ? 3.273 0.784 -16.125 1.00 95.06 154 PRO A C 1
ATOM 1276 O O . PRO A 1 154 ? 2.421 0.069 -15.586 1.00 95.06 154 PRO A O 1
ATOM 1279 N N . ALA A 1 155 ? 4.523 0.805 -15.667 1.00 95.00 155 ALA A N 1
ATOM 1280 C CA . ALA A 1 155 ? 4.971 0.064 -14.487 1.00 95.00 155 ALA A CA 1
ATOM 1281 C C . ALA A 1 155 ? 4.245 0.485 -13.198 1.00 95.00 155 ALA A C 1
ATOM 1283 O O . ALA A 1 155 ? 4.182 -0.300 -12.248 1.00 95.00 155 ALA A O 1
ATOM 1284 N N . SER A 1 156 ? 3.689 1.697 -13.165 1.00 92.00 156 SER A N 1
ATOM 1285 C CA . SER A 1 156 ? 2.875 2.226 -12.067 1.00 92.00 156 SER A CA 1
ATOM 1286 C C . SER A 1 156 ? 1.419 1.722 -12.070 1.00 92.00 156 SER A C 1
ATOM 1288 O O . SER A 1 156 ? 0.672 2.013 -11.126 1.00 92.00 156 SER A O 1
ATOM 1290 N N . ASP A 1 157 ? 0.999 0.942 -13.079 1.00 94.44 157 ASP A N 1
ATOM 1291 C CA . ASP A 1 157 ? -0.371 0.428 -13.177 1.00 94.44 157 ASP A CA 1
ATOM 1292 C C . ASP A 1 157 ? -0.737 -0.447 -11.963 1.00 94.44 157 ASP A C 1
ATOM 1294 O O . ASP A 1 157 ? -0.038 -1.384 -11.561 1.00 94.44 157 ASP A O 1
ATOM 1298 N N . LYS A 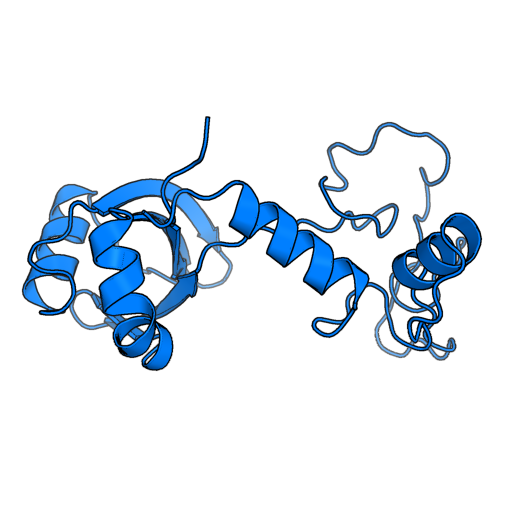1 158 ? -1.903 -0.162 -11.379 1.00 91.62 158 LYS A N 1
ATOM 1299 C CA . LYS A 1 158 ? -2.463 -0.911 -10.252 1.00 91.62 158 LYS A CA 1
ATOM 1300 C C . LYS A 1 158 ? -2.878 -2.332 -10.638 1.00 91.62 158 LYS A C 1
ATOM 1302 O O . LYS A 1 158 ? -2.899 -3.170 -9.733 1.00 91.62 158 LYS A O 1
ATOM 1307 N N . LYS A 1 159 ? -3.187 -2.581 -11.918 1.00 94.25 159 LYS A N 1
ATOM 1308 C CA . LYS A 1 159 ? -3.582 -3.882 -12.495 1.00 94.25 159 LYS A CA 1
ATOM 1309 C C . LYS A 1 159 ? -2.399 -4.685 -13.067 1.00 94.25 159 LYS A C 1
ATOM 1311 O O . LYS A 1 159 ? -2.604 -5.734 -13.670 1.00 94.25 159 LYS A O 1
ATOM 1316 N N . CYS A 1 160 ? -1.166 -4.208 -12.881 1.00 95.94 160 CYS A N 1
ATOM 1317 C CA . CYS A 1 160 ? 0.049 -4.908 -13.297 1.00 95.94 160 CYS A CA 1
ATOM 1318 C C . CYS A 1 160 ? 0.132 -6.320 -12.682 1.00 95.94 160 CYS A C 1
ATOM 1320 O O . CYS A 1 160 ? 0.025 -6.480 -11.463 1.00 95.94 160 CYS A O 1
ATOM 1322 N N . LYS A 1 161 ? 0.411 -7.341 -13.504 1.00 96.56 161 LYS A N 1
ATOM 1323 C CA . LYS A 1 161 ? 0.522 -8.741 -13.047 1.00 96.56 161 LYS A CA 1
ATOM 1324 C C . LYS A 1 161 ? 1.671 -8.980 -12.079 1.00 96.56 161 LYS A C 1
ATOM 1326 O O . LYS A 1 161 ? 1.522 -9.736 -11.123 1.00 96.56 161 LYS A O 1
ATOM 1331 N N . ILE A 1 162 ? 2.797 -8.299 -12.268 1.00 96.56 162 ILE A N 1
ATOM 1332 C CA . ILE A 1 162 ? 3.914 -8.400 -11.322 1.00 96.56 162 ILE A CA 1
ATOM 1333 C C . ILE A 1 162 ? 3.547 -7.751 -9.988 1.00 96.56 162 ILE A C 1
ATOM 1335 O O . ILE A 1 162 ? 3.844 -8.301 -8.933 1.00 96.56 162 ILE A O 1
ATOM 1339 N N . ARG A 1 163 ? 2.804 -6.641 -10.016 1.00 95.50 163 ARG A N 1
ATOM 1340 C CA . ARG A 1 163 ? 2.282 -6.016 -8.799 1.00 95.50 163 ARG A CA 1
ATOM 1341 C C . ARG A 1 163 ? 1.321 -6.938 -8.047 1.00 95.50 163 ARG A C 1
ATOM 1343 O O . ARG A 1 163 ? 1.374 -6.982 -6.823 1.00 95.50 163 ARG A O 1
ATOM 1350 N N . GLU A 1 164 ? 0.449 -7.655 -8.754 1.00 95.12 164 GLU A N 1
ATOM 1351 C CA . GLU A 1 164 ? -0.447 -8.657 -8.155 1.00 95.12 164 GLU A CA 1
ATOM 1352 C C . GLU A 1 164 ? 0.346 -9.764 -7.445 1.00 95.12 164 GLU A C 1
ATOM 1354 O O . GLU A 1 164 ? 0.078 -10.038 -6.275 1.00 95.12 164 GLU A O 1
ATOM 1359 N N . LYS A 1 165 ? 1.394 -10.300 -8.083 1.00 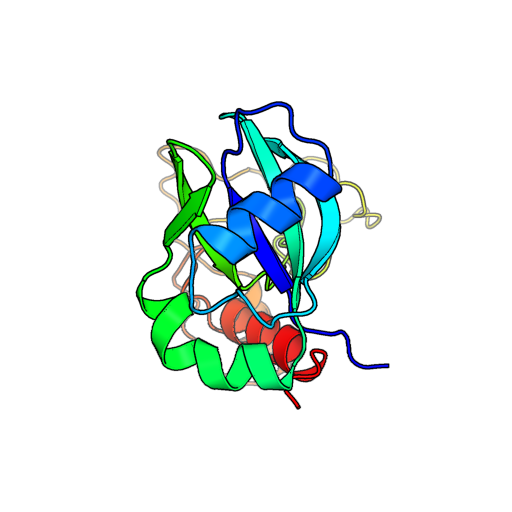94.69 165 LYS A N 1
ATOM 1360 C CA . LYS A 1 165 ? 2.295 -11.286 -7.461 1.00 94.69 165 LYS A CA 1
ATOM 1361 C C . LYS A 1 165 ? 2.984 -10.757 -6.202 1.00 94.69 165 LYS A C 1
ATOM 1363 O O . LYS A 1 165 ? 3.064 -11.461 -5.201 1.00 94.69 165 LYS A O 1
ATOM 1368 N N . GLU A 1 166 ? 3.445 -9.509 -6.215 1.00 94.69 166 GLU A N 1
ATOM 1369 C CA . GLU A 1 166 ? 4.035 -8.879 -5.025 1.00 94.69 166 GLU A CA 1
ATOM 1370 C C . GLU A 1 166 ? 3.016 -8.735 -3.887 1.00 94.69 166 GLU A C 1
ATOM 1372 O O . GLU A 1 166 ? 3.346 -8.926 -2.716 1.00 94.69 166 GLU A O 1
ATOM 1377 N N . ILE A 1 167 ? 1.754 -8.431 -4.209 1.00 92.44 167 ILE A N 1
ATOM 1378 C CA . ILE A 1 167 ? 0.667 -8.408 -3.222 1.00 92.44 167 ILE A CA 1
ATOM 1379 C C . ILE A 1 167 ? 0.459 -9.805 -2.626 1.00 92.44 167 ILE A C 1
ATOM 1381 O O . ILE A 1 167 ? 0.305 -9.927 -1.410 1.00 92.44 167 ILE A O 1
ATOM 1385 N N . GLU A 1 168 ? 0.442 -10.847 -3.454 1.00 92.31 168 GLU A N 1
ATOM 1386 C CA . GLU A 1 168 ? 0.292 -12.240 -3.014 1.00 92.31 168 GLU A CA 1
ATOM 1387 C C . GLU A 1 168 ? 1.456 -12.691 -2.130 1.00 92.31 168 GLU A C 1
ATOM 1389 O O . GLU A 1 168 ? 1.218 -13.272 -1.072 1.00 92.31 168 GLU A O 1
ATOM 1394 N N . LEU A 1 169 ? 2.690 -12.327 -2.481 1.00 90.94 169 LEU A N 1
ATOM 1395 C CA . LEU A 1 169 ? 3.876 -12.590 -1.664 1.00 90.94 169 LEU A CA 1
ATOM 1396 C C . LEU A 1 169 ? 3.819 -11.868 -0.306 1.00 90.94 169 LEU A C 1
ATOM 1398 O O . LEU A 1 169 ? 4.196 -12.417 0.728 1.00 90.94 169 LEU A O 1
ATOM 1402 N N . GLN A 1 170 ? 3.316 -10.631 -0.262 1.00 88.50 170 GLN A N 1
ATOM 1403 C CA . GLN A 1 170 ? 3.101 -9.945 1.020 1.00 88.50 170 GLN A CA 1
ATOM 1404 C C . GLN A 1 170 ? 2.019 -10.634 1.864 1.00 88.50 170 GLN A C 1
ATOM 1406 O O . GLN A 1 170 ? 2.151 -10.725 3.089 1.00 88.50 170 GLN A O 1
ATOM 1411 N N . LYS A 1 171 ? 0.960 -11.141 1.222 1.00 88.31 171 LYS A N 1
ATOM 1412 C CA . LYS A 1 171 ? -0.098 -11.902 1.897 1.00 88.31 171 LYS A CA 1
ATOM 1413 C C . LYS A 1 171 ? 0.422 -13.237 2.433 1.00 88.31 171 LYS A C 1
ATOM 1415 O O . LYS A 1 171 ? 0.092 -13.571 3.563 1.00 88.31 171 LYS A O 1
ATOM 1420 N N . SER A 1 172 ? 1.262 -13.963 1.694 1.00 87.69 172 SER A N 1
ATOM 1421 C CA . SER A 1 172 ? 1.829 -15.241 2.158 1.00 87.69 172 SER A CA 1
ATOM 1422 C C . SER A 1 172 ? 2.760 -15.077 3.364 1.00 87.69 172 SER A C 1
ATOM 1424 O O . SER A 1 172 ? 2.923 -16.003 4.151 1.00 87.69 172 SER A O 1
ATOM 1426 N N . HIS A 1 173 ? 3.344 -13.890 3.548 1.00 86.12 173 HIS A N 1
ATOM 1427 C CA . HIS A 1 173 ? 4.128 -13.534 4.737 1.00 86.12 173 HIS A CA 1
ATOM 1428 C C . HIS A 1 173 ? 3.292 -12.935 5.883 1.00 86.12 173 HIS A C 1
ATOM 1430 O O . HIS A 1 173 ? 3.846 -12.528 6.915 1.00 86.12 173 HIS A O 1
ATOM 1436 N N . SER A 1 174 ? 1.969 -12.878 5.725 1.00 83.00 174 SER A N 1
ATOM 1437 C CA . SER A 1 174 ? 1.031 -12.399 6.738 1.00 83.00 174 SER A CA 1
ATOM 1438 C C . SER A 1 174 ? 0.292 -13.575 7.379 1.00 83.00 174 SER A C 1
ATOM 1440 O O . SER A 1 174 ? -0.223 -14.453 6.695 1.00 83.00 174 SER A O 1
ATOM 1442 N N . ASN A 1 175 ? 0.241 -13.595 8.709 1.00 83.69 175 ASN A N 1
ATOM 1443 C CA . ASN A 1 175 ? -0.498 -14.591 9.473 1.00 83.69 175 ASN A CA 1
ATOM 1444 C C . ASN A 1 175 ? -1.981 -14.222 9.470 1.00 83.69 175 ASN A C 1
ATOM 1446 O O . ASN A 1 175 ? -2.378 -13.364 10.248 1.00 83.69 175 ASN A O 1
ATOM 1450 N N . TYR A 1 176 ? -2.793 -14.842 8.622 1.00 80.06 176 TYR A N 1
ATOM 1451 C CA . TYR A 1 176 ? -4.243 -14.631 8.640 1.00 80.06 176 TYR A CA 1
ATOM 1452 C C . TYR A 1 176 ? -4.993 -15.568 9.602 1.00 80.06 176 TYR A C 1
ATOM 1454 O O . TYR A 1 176 ? -6.189 -15.366 9.791 1.00 80.06 176 TYR A O 1
ATOM 1462 N N . GLY A 1 177 ? -4.294 -16.473 10.297 1.00 66.75 177 GLY A N 1
ATOM 1463 C CA . GLY A 1 177 ? -4.908 -17.514 11.124 1.00 66.75 177 GLY A CA 1
ATOM 1464 C C . GLY A 1 177 ? -5.123 -18.784 10.326 1.00 66.75 177 GLY A C 1
ATOM 1465 O O . GLY A 1 177 ? -5.744 -18.689 9.244 1.00 66.75 177 GLY A O 1
#

Foldseek 3Di:
DFAAWKKKWPQPADDDDPVLQLVQQLVQPVLCVPWDKAWDDWDDDPRHIITMIGTHLQSCLVCVVPVQVVQWTDGPPDTIGMHTPLDFDAEQQALDTDDYVVPDDDPPRPPAGAAQFCRDHPHHDDVPDPDFGFQPVVVVCCVVPVDDFDGRGGSPDPPGPVSVVSSVVSVVSHRND